Protein AF-A0A9E2PXK7-F1 (afdb_monomer_lite)

Radius of gyration: 13.99 Å; chains: 1; bounding box: 29×34×38 Å

Secondary structure (DSSP, 8-state):
----SGGG---TT-----HHHHH-TT--S-EEEETTEEEETTEEEEEEEPTTT--EEEEHHHHHHHHHHH---GGGGGS-GGG-

Sequence (84 aa):
KLVTTPFLEKSTACIGCGSCAFICPTNVIPYTEKDGVRTVWGRDFELQPCSKCGNYIGPKAQLEHWAKLTGDPVESFYTCRDCR

Foldseek 3Di:
DADAPVPLDDDPPDQLPCVCCVVDPVSRWDWDDDPQWIDTRNDIFGFQAAPPPRDTQGGLSVLVVVCVVVVHDSNVSSHHPVRD

pLDDT: mean 89.98, std 6.17, range [63.62, 95.06]

Structure (mmCIF, N/CA/C/O backbone):
data_AF-A0A9E2PXK7-F1
#
_entry.id   AF-A0A9E2PXK7-F1
#
loop_
_atom_site.group_PDB
_atom_site.id
_atom_site.type_symbol
_atom_site.label_atom_id
_atom_site.label_alt_id
_atom_site.label_comp_id
_atom_site.label_asym_id
_atom_site.label_entity_id
_atom_site.label_seq_id
_atom_site.pdbx_PDB_ins_code
_atom_site.Cartn_x
_atom_site.Cartn_y
_atom_site.Cartn_z
_atom_site.occupancy
_atom_site.B_iso_or_equiv
_atom_site.auth_seq_id
_atom_site.auth_comp_id
_atom_site.auth_asym_id
_atom_site.auth_atom_id
_atom_site.pdbx_PDB_model_num
ATOM 1 N N . LYS A 1 1 ? -8.102 6.731 22.845 1.00 63.62 1 LYS A N 1
ATOM 2 C CA . LYS A 1 1 ? -6.789 7.321 22.475 1.00 63.62 1 LYS A CA 1
ATOM 3 C C . LYS A 1 1 ? -6.718 7.351 20.955 1.00 63.62 1 LYS A C 1
ATOM 5 O O . LYS A 1 1 ? -7.085 6.347 20.364 1.00 63.62 1 LYS A O 1
ATOM 10 N N . LEU A 1 2 ? -6.329 8.472 20.349 1.00 68.12 2 LEU A N 1
ATOM 11 C CA . LEU A 1 2 ? -6.218 8.623 18.895 1.00 68.12 2 LEU A CA 1
ATOM 12 C C . LEU A 1 2 ? -4.752 8.435 18.492 1.00 68.12 2 LEU A C 1
ATOM 14 O O . LEU A 1 2 ? -3.886 9.097 19.059 1.00 68.12 2 LEU A O 1
ATOM 18 N N . VAL A 1 3 ? -4.482 7.537 17.547 1.00 75.12 3 VAL A N 1
ATOM 19 C CA . VAL A 1 3 ? -3.176 7.432 16.883 1.00 75.12 3 VAL A CA 1
ATOM 20 C C . VAL A 1 3 ? -3.370 7.981 15.480 1.00 75.12 3 VAL A C 1
ATOM 22 O O . VAL A 1 3 ? -4.292 7.570 14.783 1.00 75.12 3 VAL A O 1
ATOM 25 N N . THR A 1 4 ? -2.550 8.953 15.103 1.00 75.94 4 THR A N 1
ATOM 26 C CA . THR A 1 4 ? -2.629 9.677 13.832 1.00 75.94 4 THR A CA 1
ATOM 27 C C . THR A 1 4 ? -1.244 10.186 13.445 1.00 75.94 4 THR A C 1
ATOM 29 O O . THR A 1 4 ? -0.296 10.088 14.228 1.00 75.94 4 THR A O 1
ATOM 32 N N . THR A 1 5 ? -1.120 10.704 12.232 1.00 77.44 5 THR A N 1
ATOM 33 C CA . THR A 1 5 ? 0.071 11.407 11.764 1.00 77.44 5 THR A CA 1
ATOM 34 C C . THR A 1 5 ? 0.348 12.664 12.605 1.00 77.44 5 THR A C 1
ATOM 36 O O . THR A 1 5 ? -0.568 13.201 13.241 1.00 77.44 5 THR A O 1
ATOM 39 N N . PRO A 1 6 ? 1.602 13.161 12.631 1.00 77.94 6 PRO A N 1
ATOM 40 C CA . PRO A 1 6 ? 1.918 14.437 13.270 1.00 77.94 6 PRO A CA 1
ATOM 41 C C . PRO A 1 6 ? 0.952 15.536 12.811 1.00 77.94 6 PRO A C 1
ATOM 43 O O . PRO A 1 6 ? 0.622 15.615 11.630 1.00 77.94 6 PRO A O 1
ATOM 46 N N . PHE A 1 7 ? 0.459 16.334 13.761 1.00 81.31 7 PHE A N 1
ATOM 47 C CA . PHE A 1 7 ? -0.474 17.445 13.519 1.00 81.31 7 PHE A CA 1
ATOM 48 C C . PHE A 1 7 ? -1.782 17.085 12.781 1.00 81.31 7 PHE A C 1
ATOM 50 O O . PHE A 1 7 ? -2.456 17.982 12.290 1.00 81.31 7 PHE A O 1
ATOM 57 N N . LEU A 1 8 ? -2.178 15.801 12.735 1.00 75.75 8 LEU A N 1
ATOM 58 C CA . LEU A 1 8 ? -3.333 15.306 11.960 1.00 75.75 8 LEU A CA 1
ATOM 59 C C . LEU A 1 8 ? -3.189 15.509 10.437 1.00 75.75 8 LEU A C 1
ATOM 61 O O . LEU A 1 8 ? -4.176 15.438 9.703 1.00 75.75 8 LEU A O 1
ATOM 65 N N . GLU A 1 9 ? -1.972 15.733 9.942 1.00 79.50 9 GLU A N 1
ATOM 66 C CA . GLU A 1 9 ? -1.725 16.029 8.532 1.00 79.50 9 GLU A CA 1
ATOM 67 C C . GLU A 1 9 ? -1.466 14.768 7.711 1.00 79.50 9 GLU A C 1
ATOM 69 O O . GLU A 1 9 ? -0.789 13.833 8.140 1.00 79.50 9 GLU A O 1
ATOM 74 N N . LYS A 1 10 ? -1.963 14.735 6.475 1.00 81.06 10 LYS A N 1
ATOM 75 C CA . LYS A 1 10 ? -1.742 13.607 5.565 1.00 81.06 10 LYS A CA 1
ATOM 76 C C . LYS A 1 10 ? -0.246 13.479 5.248 1.00 81.06 10 LYS A C 1
ATOM 78 O O . LYS A 1 10 ? 0.302 14.273 4.492 1.00 81.06 10 LYS A O 1
ATOM 83 N N . SER A 1 11 ? 0.412 12.448 5.783 1.00 82.25 11 SER A N 1
ATOM 84 C CA . SER A 1 11 ? 1.834 12.203 5.509 1.00 82.25 11 SER A CA 1
ATOM 85 C C . SER A 1 11 ? 2.042 11.862 4.038 1.00 82.25 11 SER A C 1
ATOM 87 O O . SER A 1 11 ? 1.505 10.859 3.565 1.00 82.25 11 SER A O 1
ATOM 89 N N . THR A 1 12 ? 2.857 12.647 3.331 1.00 82.31 12 THR A N 1
ATOM 90 C CA . THR A 1 12 ? 3.223 12.421 1.920 1.00 82.31 12 THR A CA 1
ATOM 91 C C . THR A 1 12 ? 4.024 11.135 1.717 1.00 82.31 12 THR A C 1
ATOM 93 O O . THR A 1 12 ? 3.916 10.512 0.663 1.00 82.31 12 THR A O 1
ATOM 96 N N . ALA A 1 13 ? 4.742 10.682 2.749 1.00 87.00 13 ALA A N 1
ATOM 97 C CA . ALA A 1 13 ? 5.535 9.455 2.732 1.00 87.00 13 ALA A CA 1
ATOM 98 C C . ALA A 1 13 ? 4.691 8.169 2.797 1.00 87.00 13 ALA A C 1
ATOM 100 O O . ALA A 1 13 ? 5.182 7.091 2.472 1.00 87.00 13 ALA A O 1
ATOM 101 N N . CYS A 1 14 ? 3.425 8.246 3.223 1.00 91.06 14 CYS A N 1
ATOM 102 C CA . CYS A 1 14 ? 2.558 7.072 3.247 1.00 91.06 14 CYS A CA 1
ATOM 103 C C . CYS A 1 14 ? 2.279 6.576 1.816 1.00 91.06 14 CYS A C 1
ATOM 105 O O . CYS A 1 14 ? 1.745 7.316 0.994 1.00 91.06 14 CYS A O 1
ATOM 107 N N . ILE A 1 15 ? 2.598 5.310 1.542 1.00 93.38 15 ILE A N 1
ATOM 108 C CA . ILE A 1 15 ? 2.352 4.646 0.246 1.00 93.38 15 ILE A CA 1
ATOM 109 C C . ILE A 1 15 ? 1.115 3.732 0.262 1.00 93.38 15 ILE A C 1
ATOM 111 O O . ILE A 1 15 ? 0.881 2.986 -0.680 1.00 93.38 15 ILE A O 1
ATOM 115 N N . GLY A 1 16 ? 0.346 3.742 1.355 1.00 92.31 16 GLY A N 1
ATOM 116 C CA . GLY A 1 16 ? -0.868 2.934 1.486 1.00 92.31 16 GLY A CA 1
ATOM 117 C C . GLY A 1 16 ? -0.640 1.451 1.808 1.00 92.31 16 GLY A C 1
ATOM 118 O O . GLY A 1 16 ? -1.589 0.672 1.756 1.00 92.31 16 GLY A O 1
ATOM 119 N N . CYS A 1 17 ? 0.575 1.027 2.183 1.00 93.12 17 CYS A N 1
ATOM 120 C CA . CYS A 1 17 ? 0.895 -0.399 2.363 1.00 93.12 17 CYS A CA 1
ATOM 121 C C . CYS A 1 17 ? 0.069 -1.138 3.424 1.00 93.12 17 CYS A C 1
ATOM 123 O O . CYS A 1 17 ? -0.027 -2.361 3.381 1.00 93.12 17 CYS A O 1
ATOM 125 N N . GLY A 1 18 ? -0.531 -0.418 4.373 1.00 92.06 18 GLY A N 1
ATOM 126 C CA . GLY A 1 18 ? -1.399 -1.002 5.396 1.00 92.06 18 GLY A CA 1
ATOM 127 C C . GLY A 1 18 ? -0.667 -1.732 6.524 1.00 92.06 18 GLY A C 1
ATOM 128 O O . GLY A 1 18 ? -1.308 -2.102 7.501 1.00 92.06 18 GLY A O 1
ATOM 129 N N . SER A 1 19 ? 0.664 -1.880 6.469 1.00 92.94 19 SER A N 1
ATOM 130 C CA . SER A 1 19 ? 1.437 -2.619 7.484 1.00 92.94 19 SER A CA 1
ATOM 131 C C . SER A 1 19 ? 1.241 -2.076 8.900 1.00 92.94 19 SER A C 1
ATOM 133 O O . SER A 1 19 ? 1.168 -2.847 9.848 1.00 92.94 19 SER A O 1
ATOM 135 N N . CYS A 1 20 ? 1.113 -0.753 9.039 1.00 92.06 20 CYS A N 1
ATOM 136 C CA . CYS A 1 20 ? 0.836 -0.101 10.318 1.00 92.06 20 CYS A CA 1
ATOM 137 C C . CYS A 1 20 ? -0.528 -0.497 10.899 1.00 92.06 20 CYS A C 1
ATOM 139 O O . CYS A 1 20 ? -0.602 -0.798 12.085 1.00 92.06 20 CYS A O 1
ATOM 141 N N . ALA A 1 21 ? -1.582 -0.534 10.078 1.00 92.94 21 ALA A N 1
ATOM 142 C CA . ALA A 1 21 ? -2.905 -0.973 10.507 1.00 92.94 21 ALA A CA 1
ATOM 143 C C . ALA A 1 21 ? -2.906 -2.472 10.838 1.00 92.94 21 ALA A C 1
ATOM 145 O O . ALA A 1 21 ? -3.424 -2.863 11.876 1.00 92.94 21 ALA A O 1
ATOM 146 N N . PHE A 1 22 ? -2.244 -3.289 10.012 1.00 93.62 22 PHE A N 1
ATOM 147 C CA . PHE A 1 22 ? -2.160 -4.738 10.196 1.00 93.62 22 PHE A CA 1
ATOM 148 C C . PHE A 1 22 ? -1.436 -5.153 11.484 1.00 93.62 22 PHE A C 1
ATOM 150 O O . PHE A 1 22 ? -1.904 -6.034 12.197 1.00 93.62 22 PHE A O 1
ATOM 157 N N . ILE A 1 23 ? -0.301 -4.522 11.804 1.00 94.62 23 ILE A N 1
ATOM 158 C CA . ILE A 1 23 ? 0.484 -4.875 12.998 1.00 94.62 23 ILE A CA 1
ATOM 159 C C . ILE A 1 23 ? -0.104 -4.297 14.290 1.00 94.62 23 ILE A C 1
ATOM 161 O O . ILE A 1 23 ? 0.356 -4.631 15.378 1.00 94.62 23 ILE A O 1
ATOM 165 N N . CYS A 1 24 ? -1.081 -3.392 14.195 1.00 91.25 24 CYS A N 1
ATOM 166 C CA . CYS A 1 24 ? -1.609 -2.680 15.347 1.00 91.25 24 CYS A CA 1
ATOM 167 C C . CYS A 1 24 ? -2.469 -3.611 16.221 1.00 91.25 24 CYS A C 1
ATOM 169 O O . CYS A 1 24 ? -3.601 -3.917 15.845 1.00 91.25 24 CYS A O 1
ATOM 171 N N . PRO A 1 25 ? -2.019 -3.999 17.431 1.00 92.69 25 PRO A N 1
ATOM 172 C CA . PRO A 1 25 ? -2.763 -4.947 18.264 1.00 92.69 25 PRO A CA 1
ATOM 173 C C . PRO A 1 25 ? -4.064 -4.351 18.819 1.00 92.69 25 PRO A C 1
ATOM 175 O O . PRO A 1 25 ? -4.957 -5.080 19.235 1.00 92.69 25 PRO A O 1
ATOM 178 N N . THR A 1 26 ? -4.173 -3.020 18.850 1.00 92.06 26 THR A N 1
ATOM 179 C CA . THR A 1 26 ? -5.358 -2.301 19.335 1.00 92.06 26 THR A CA 1
ATOM 180 C C . THR A 1 26 ? -6.337 -1.939 18.226 1.00 92.06 26 THR A C 1
ATOM 182 O O . THR A 1 26 ? -7.399 -1.400 18.528 1.00 92.06 26 THR A O 1
ATOM 185 N N . ASN A 1 27 ? -5.980 -2.193 16.962 1.00 87.56 27 ASN A N 1
ATOM 186 C CA . ASN A 1 27 ? -6.788 -1.864 15.790 1.00 87.56 27 ASN A CA 1
ATOM 187 C C . ASN A 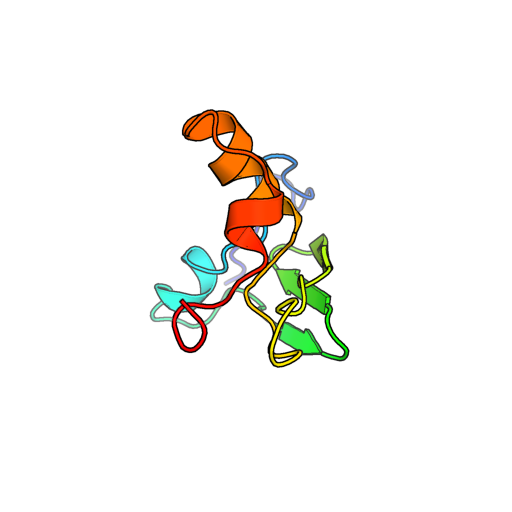1 27 ? -7.270 -0.395 15.755 1.00 87.56 27 ASN A C 1
ATOM 189 O O . ASN A 1 27 ? -8.385 -0.088 15.340 1.00 87.56 27 ASN A O 1
ATOM 193 N N . VAL A 1 28 ? -6.442 0.531 16.253 1.00 90.12 28 VAL A N 1
ATOM 194 C CA . VAL A 1 28 ? -6.809 1.954 16.403 1.00 90.12 28 VAL A CA 1
ATOM 195 C C . VAL A 1 28 ? -6.614 2.769 15.119 1.00 90.12 28 VAL A C 1
ATOM 197 O O . VAL A 1 28 ? -7.008 3.930 15.058 1.00 90.12 28 VAL A O 1
ATOM 200 N N . ILE A 1 29 ? -5.984 2.184 14.100 1.00 90.38 29 ILE A N 1
ATOM 201 C CA . ILE A 1 29 ? -5.686 2.847 12.829 1.00 90.38 29 ILE A CA 1
ATOM 202 C C . ILE A 1 29 ? -6.815 2.518 11.847 1.00 90.38 29 ILE A C 1
ATOM 204 O O . ILE A 1 29 ? -6.951 1.352 11.476 1.00 90.38 29 ILE A O 1
ATOM 208 N N . PRO A 1 30 ? -7.607 3.507 11.392 1.00 89.38 30 PRO A N 1
ATOM 209 C CA . PRO A 1 30 ? -8.643 3.266 10.399 1.00 89.38 30 PRO A CA 1
ATOM 210 C C . PRO A 1 30 ? -8.030 2.765 9.091 1.00 89.38 30 PRO A C 1
ATOM 212 O O . PRO A 1 30 ? -7.130 3.399 8.533 1.00 89.38 30 PRO A O 1
ATOM 215 N N . TYR A 1 31 ? -8.541 1.636 8.613 1.00 92.88 31 TYR A N 1
ATOM 216 C CA . TYR A 1 31 ? -8.143 1.007 7.364 1.00 92.88 31 TYR A CA 1
ATOM 217 C C . TYR A 1 31 ? -9.392 0.467 6.674 1.00 92.88 31 TYR A C 1
ATOM 219 O O . TYR A 1 31 ? -10.118 -0.346 7.247 1.00 92.88 31 TYR A O 1
ATOM 227 N N . THR A 1 32 ? -9.655 0.925 5.454 1.00 94.25 32 THR A N 1
ATOM 228 C CA . THR A 1 32 ? -10.792 0.451 4.657 1.00 94.25 32 THR A CA 1
ATOM 229 C C . THR A 1 32 ? -10.380 0.224 3.219 1.00 94.25 32 THR A C 1
ATOM 231 O O . THR A 1 32 ? -9.631 1.020 2.661 1.00 94.25 32 THR A O 1
ATOM 234 N N . GLU A 1 33 ? -10.928 -0.822 2.609 1.00 94.31 33 GLU A N 1
ATOM 235 C CA . GLU A 1 33 ? -10.826 -1.078 1.175 1.00 94.31 33 GLU A CA 1
ATOM 236 C C . GLU A 1 33 ? -12.230 -1.223 0.601 1.00 94.31 33 GLU A C 1
ATOM 238 O O . GLU A 1 33 ? -12.979 -2.111 1.009 1.00 94.31 33 GLU A O 1
ATOM 243 N N . LYS A 1 34 ? -12.608 -0.314 -0.297 1.00 92.38 34 LYS A N 1
ATOM 244 C CA . LYS A 1 34 ? -13.912 -0.304 -0.968 1.00 92.38 34 LYS A CA 1
ATOM 245 C C . LYS A 1 34 ? -13.738 0.180 -2.397 1.00 92.38 34 LYS A C 1
ATOM 247 O O . LYS A 1 34 ? -12.986 1.120 -2.625 1.00 92.38 34 LYS A O 1
ATOM 252 N N . ASP A 1 35 ? -14.409 -0.480 -3.337 1.00 90.75 35 ASP A N 1
ATOM 253 C CA . ASP A 1 35 ? -14.482 -0.057 -4.743 1.00 90.75 35 ASP A CA 1
ATOM 254 C C . ASP A 1 35 ? -13.110 0.197 -5.401 1.00 90.75 35 ASP A C 1
ATOM 256 O O . ASP A 1 35 ? -12.935 1.125 -6.183 1.00 90.75 35 ASP A O 1
ATOM 260 N N . GLY A 1 36 ? -12.102 -0.614 -5.057 1.00 92.12 36 GLY A N 1
ATOM 261 C CA . GLY A 1 36 ? -10.744 -0.451 -5.588 1.00 92.12 36 GLY A CA 1
ATOM 262 C C . GLY A 1 36 ? -9.955 0.703 -4.967 1.00 92.12 36 GLY A C 1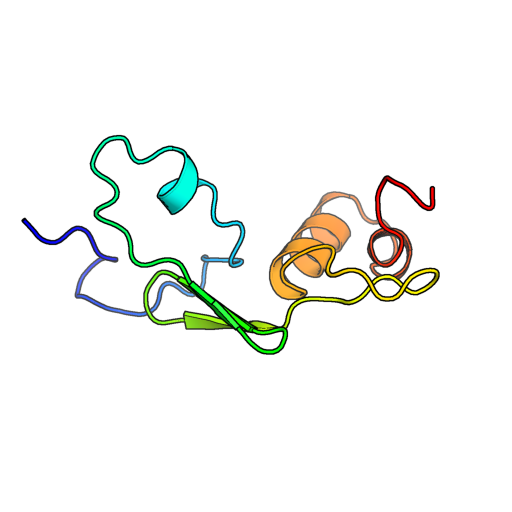
ATOM 263 O O . GLY A 1 36 ? -8.896 1.057 -5.473 1.00 92.12 36 GLY A O 1
ATOM 264 N N . VAL A 1 37 ? -10.429 1.281 -3.865 1.00 95.06 37 VAL A N 1
ATOM 265 C CA . VAL A 1 37 ? -9.742 2.343 -3.130 1.00 95.06 37 VAL A CA 1
ATOM 266 C C . VAL A 1 37 ? -9.440 1.876 -1.716 1.00 95.06 37 VAL A C 1
ATOM 268 O O . VAL A 1 37 ? -10.305 1.365 -1.004 1.00 95.06 37 VAL A O 1
ATOM 271 N N . ARG A 1 38 ? -8.193 2.082 -1.296 1.00 94.75 38 ARG A N 1
ATOM 272 C CA . ARG A 1 38 ? -7.740 1.883 0.077 1.00 94.75 38 ARG A CA 1
ATOM 273 C C . ARG A 1 38 ? -7.595 3.225 0.777 1.00 94.75 38 ARG A C 1
ATOM 275 O O . ARG A 1 38 ? -6.824 4.067 0.325 1.00 94.75 38 ARG A O 1
ATOM 282 N N . THR A 1 39 ? -8.241 3.379 1.925 1.00 93.62 39 THR A N 1
ATOM 283 C CA . THR A 1 39 ? -8.116 4.569 2.774 1.00 93.62 39 THR A CA 1
ATOM 284 C C . THR A 1 39 ? -7.366 4.226 4.053 1.00 93.62 39 THR A C 1
ATOM 286 O O . THR A 1 39 ? -7.763 3.329 4.798 1.00 93.62 39 THR A O 1
ATOM 289 N N . VAL A 1 40 ? -6.275 4.945 4.322 1.00 93.00 40 VAL A N 1
ATOM 290 C CA . VAL A 1 40 ? -5.481 4.822 5.555 1.00 93.00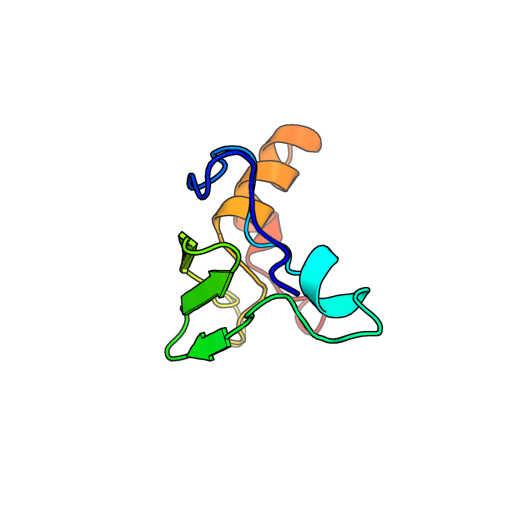 40 VAL A CA 1
ATOM 291 C C . VAL A 1 40 ? -4.809 6.159 5.869 1.00 93.00 40 VAL A C 1
ATOM 293 O O . VAL A 1 40 ? -4.405 6.885 4.962 1.00 93.00 40 VAL A O 1
ATOM 296 N N . TRP A 1 41 ? -4.713 6.524 7.151 1.00 88.69 41 TRP A N 1
ATOM 297 C CA . TRP A 1 41 ? -4.181 7.830 7.590 1.00 88.69 41 TRP A CA 1
ATOM 298 C C . TRP A 1 41 ? -4.843 9.046 6.909 1.00 88.69 41 TRP A C 1
ATOM 300 O O . TRP A 1 41 ? -4.188 10.046 6.618 1.00 88.69 41 TRP A O 1
ATOM 310 N N . GLY A 1 42 ? -6.142 8.950 6.602 1.00 86.19 42 GLY A N 1
ATOM 311 C CA . GLY A 1 42 ? -6.896 10.012 5.923 1.00 86.19 42 GLY A CA 1
ATOM 312 C C . GLY A 1 42 ? -6.498 10.244 4.459 1.00 86.19 42 GLY A C 1
ATOM 313 O O . GLY A 1 42 ? -6.857 11.274 3.883 1.00 86.19 42 GLY A O 1
ATOM 314 N N . ARG A 1 43 ? -5.737 9.328 3.854 1.00 89.94 43 ARG A N 1
ATOM 315 C CA . ARG A 1 43 ? -5.367 9.340 2.436 1.00 89.94 43 ARG A CA 1
ATOM 316 C C . ARG A 1 43 ? -6.034 8.183 1.712 1.00 89.94 43 ARG A C 1
ATOM 318 O O . ARG A 1 43 ? -6.107 7.090 2.267 1.00 89.94 43 ARG A O 1
ATOM 325 N N . ASP A 1 44 ? -6.411 8.439 0.469 1.00 93.81 44 ASP A N 1
ATOM 326 C CA . ASP A 1 44 ? -6.999 7.456 -0.430 1.00 93.81 44 ASP A CA 1
ATOM 327 C C . ASP A 1 44 ? -5.959 7.022 -1.460 1.00 93.81 44 ASP A C 1
ATOM 329 O O . ASP A 1 44 ? -5.202 7.844 -1.989 1.00 93.81 44 ASP A O 1
ATOM 333 N N . PHE A 1 45 ? -5.907 5.722 -1.717 1.00 94.69 45 PHE A N 1
ATOM 334 C CA . PHE A 1 45 ? -4.977 5.097 -2.639 1.00 94.69 45 PHE A CA 1
ATOM 335 C C . PHE A 1 45 ? -5.733 4.182 -3.593 1.00 94.69 45 PHE A C 1
ATOM 337 O O . PHE A 1 45 ? -6.436 3.272 -3.157 1.00 94.69 45 PHE A O 1
ATOM 344 N N . GLU A 1 46 ? -5.546 4.393 -4.892 1.00 94.81 46 GLU A N 1
ATOM 345 C CA . GLU A 1 46 ? -6.083 3.508 -5.924 1.00 94.81 46 GLU A CA 1
ATOM 346 C C . GLU A 1 46 ? -5.368 2.154 -5.878 1.00 94.81 46 GLU A C 1
ATOM 348 O O . GLU A 1 46 ? -4.133 2.085 -5.852 1.00 94.81 46 GLU A O 1
ATOM 353 N N . LEU A 1 47 ? -6.145 1.076 -5.838 1.00 95.00 47 LEU A N 1
ATOM 354 C CA . LEU A 1 47 ? -5.657 -0.289 -5.906 1.00 95.00 47 LEU A CA 1
ATOM 355 C C . LEU A 1 47 ? -5.450 -0.682 -7.363 1.00 95.00 47 LEU A C 1
ATOM 357 O O . LEU A 1 47 ? -6.350 -0.581 -8.191 1.00 95.00 47 LEU A O 1
ATOM 361 N N . GLN A 1 48 ? -4.265 -1.198 -7.659 1.00 94.75 48 GLN A N 1
ATOM 362 C CA . GLN A 1 48 ? -3.931 -1.700 -8.977 1.00 94.75 48 GLN A CA 1
ATOM 363 C C . GLN A 1 48 ? -4.549 -3.096 -9.178 1.00 94.75 48 GLN A C 1
ATOM 365 O O . GLN A 1 48 ? -4.200 -4.024 -8.431 1.00 94.75 48 GLN A O 1
ATOM 370 N N . PRO A 1 49 ? -5.435 -3.283 -10.174 1.00 94.62 49 PRO A N 1
ATOM 371 C CA . PRO A 1 49 ? -5.900 -4.606 -10.562 1.00 94.62 49 PRO A CA 1
ATOM 372 C C . PRO A 1 49 ? -4.796 -5.372 -11.299 1.00 94.62 49 PRO A C 1
ATOM 374 O O . PRO A 1 49 ? -3.958 -4.796 -11.999 1.00 94.62 49 PRO A O 1
ATOM 377 N N . CYS A 1 50 ? -4.812 -6.693 -11.152 1.00 94.12 50 CYS A N 1
ATOM 378 C CA . CYS A 1 50 ? -3.922 -7.596 -11.862 1.00 94.12 50 CYS A CA 1
ATOM 379 C C . CYS A 1 50 ? -4.262 -7.637 -13.353 1.00 94.12 50 CYS A C 1
ATOM 381 O O . CYS A 1 50 ? -5.408 -7.901 -13.715 1.00 94.12 50 CYS A O 1
ATOM 383 N N . SER A 1 51 ? -3.255 -7.497 -14.216 1.00 92.69 51 SER A N 1
ATOM 384 C CA . SER A 1 51 ? -3.424 -7.531 -15.675 1.00 92.69 51 SER A CA 1
ATOM 385 C C . SER A 1 51 ? -3.946 -8.868 -16.218 1.00 92.69 51 SER A C 1
ATOM 387 O O . SER A 1 51 ? -4.414 -8.915 -17.350 1.00 92.69 51 SER A O 1
ATOM 389 N N . LYS A 1 52 ? -3.854 -9.963 -15.445 1.00 93.38 52 LYS A N 1
ATOM 390 C CA . LYS A 1 52 ? -4.312 -11.303 -15.859 1.00 93.38 52 LYS A CA 1
ATOM 391 C C . LYS A 1 52 ? -5.685 -11.680 -15.298 1.00 93.38 52 LYS A C 1
ATOM 393 O O . LYS A 1 52 ? -6.525 -12.166 -16.044 1.00 93.38 52 LYS A O 1
ATOM 398 N N . CYS A 1 53 ? -5.907 -11.496 -13.995 1.00 93.56 53 CYS A N 1
ATOM 399 C CA . CYS A 1 53 ? -7.117 -11.980 -13.316 1.00 93.56 53 CYS A CA 1
ATOM 400 C C . CYS A 1 53 ? -8.034 -10.875 -12.777 1.00 93.56 53 CYS A C 1
ATOM 402 O O . CYS A 1 53 ? -9.121 -11.181 -12.303 1.00 93.56 53 CYS A O 1
ATOM 404 N N . GLY A 1 54 ? -7.611 -9.608 -12.801 1.00 91.00 54 GLY A N 1
ATOM 405 C CA . GLY A 1 54 ? -8.392 -8.488 -12.267 1.00 91.00 54 GLY A CA 1
ATOM 406 C C . GLY A 1 54 ? -8.384 -8.345 -10.740 1.00 91.00 54 GLY A C 1
ATOM 407 O O . GLY A 1 54 ? -8.855 -7.328 -10.241 1.00 91.00 54 GLY A O 1
ATOM 408 N N . ASN A 1 55 ? -7.808 -9.293 -9.987 1.00 92.25 55 ASN A N 1
ATOM 409 C CA . ASN A 1 55 ? -7.679 -9.171 -8.529 1.00 92.25 55 ASN A CA 1
ATOM 410 C C . ASN A 1 55 ? -6.826 -7.959 -8.139 1.00 92.25 55 ASN A C 1
ATOM 412 O O . ASN A 1 55 ? -5.796 -7.696 -8.763 1.00 92.25 55 ASN A O 1
ATOM 416 N N . TYR A 1 56 ? -7.203 -7.265 -7.067 1.00 93.12 56 TYR A N 1
ATOM 417 C CA . TYR A 1 56 ? -6.414 -6.154 -6.542 1.00 93.12 56 TYR A CA 1
ATOM 418 C C . TYR A 1 56 ? -5.115 -6.649 -5.902 1.00 93.12 56 TYR A C 1
ATOM 420 O O . TYR A 1 56 ? -5.126 -7.475 -4.992 1.00 93.12 56 TYR A O 1
ATOM 428 N N . ILE A 1 57 ? -3.989 -6.120 -6.380 1.00 92.56 57 ILE A N 1
ATOM 429 C CA . ILE A 1 57 ? -2.646 -6.459 -5.888 1.00 92.56 57 ILE A CA 1
ATOM 430 C C . ILE A 1 57 ? -2.310 -5.620 -4.654 1.00 92.56 57 ILE A C 1
ATOM 432 O O . ILE A 1 57 ? -1.730 -6.108 -3.686 1.00 92.56 57 ILE A O 1
ATOM 436 N N . GLY A 1 58 ? -2.663 -4.338 -4.708 1.00 92.06 58 GLY A N 1
ATOM 437 C CA . GLY A 1 58 ? -2.351 -3.354 -3.686 1.00 92.06 58 GLY A CA 1
ATOM 438 C C . GLY A 1 58 ? -2.341 -1.934 -4.256 1.00 92.06 58 GLY A C 1
ATOM 439 O O . GLY A 1 58 ? -2.611 -1.744 -5.442 1.00 92.06 58 GLY A O 1
ATOM 440 N N . PRO A 1 59 ? -2.030 -0.928 -3.428 1.00 94.81 59 PRO A N 1
ATOM 441 C CA . PRO A 1 59 ? -1.956 0.469 -3.837 1.00 94.81 59 PRO A CA 1
ATOM 442 C C . PRO A 1 59 ? -0.976 0.697 -4.984 1.00 94.81 59 PRO A C 1
ATOM 444 O O . PRO A 1 59 ? 0.192 0.318 -4.891 1.00 94.81 59 PRO A O 1
ATOM 447 N N . LYS A 1 60 ? -1.397 1.422 -6.018 1.00 93.69 60 LYS A N 1
ATOM 448 C CA . LYS A 1 60 ? -0.525 1.816 -7.130 1.00 93.69 60 LYS A CA 1
ATOM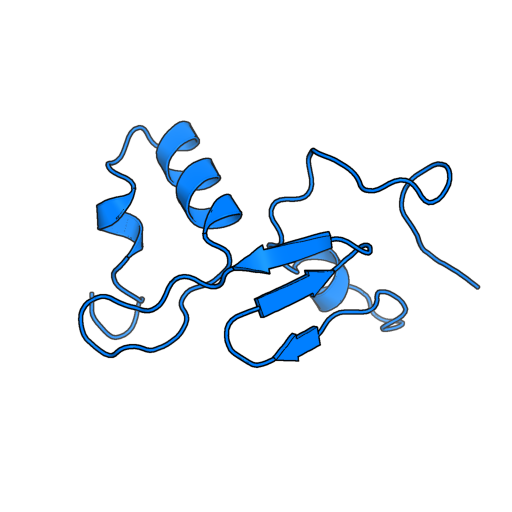 449 C C . LYS A 1 60 ? 0.715 2.578 -6.649 1.00 93.69 60 LYS A C 1
ATOM 451 O O . LYS A 1 60 ? 1.826 2.273 -7.072 1.00 93.69 60 LYS A O 1
ATOM 456 N N . ALA A 1 61 ? 0.545 3.466 -5.665 1.00 93.12 61 ALA A N 1
ATOM 457 C CA . ALA A 1 61 ? 1.643 4.203 -5.033 1.00 93.12 61 ALA A CA 1
ATOM 458 C C . ALA A 1 61 ? 2.704 3.286 -4.393 1.00 93.12 61 ALA A C 1
ATOM 460 O O . ALA A 1 61 ? 3.890 3.609 -4.401 1.00 93.12 61 ALA A O 1
ATOM 461 N N . GLN A 1 62 ? 2.296 2.135 -3.849 1.00 94.25 62 GLN A N 1
ATOM 462 C CA . GLN A 1 62 ? 3.216 1.147 -3.289 1.00 94.25 62 GLN A CA 1
ATOM 463 C C . GLN A 1 62 ? 4.003 0.430 -4.392 1.00 94.25 62 GLN A C 1
ATOM 465 O O . GLN A 1 62 ? 5.212 0.254 -4.251 1.00 94.25 62 GLN A O 1
ATOM 470 N N . LEU A 1 63 ? 3.345 0.056 -5.493 1.00 93.31 63 LEU A N 1
ATOM 471 C CA . LEU A 1 63 ? 3.996 -0.612 -6.626 1.00 93.31 63 LEU A CA 1
ATOM 472 C C . LEU A 1 63 ? 4.991 0.320 -7.328 1.00 93.31 63 LEU A C 1
ATOM 474 O O . LEU A 1 63 ? 6.119 -0.077 -7.599 1.00 93.31 63 LEU A O 1
ATOM 478 N N . GLU A 1 64 ? 4.618 1.583 -7.545 1.00 93.00 64 GLU A N 1
ATOM 479 C CA . GLU A 1 64 ? 5.512 2.610 -8.096 1.00 93.00 64 GLU A CA 1
ATOM 480 C C . GLU A 1 64 ? 6.716 2.877 -7.185 1.00 93.00 64 GLU A C 1
ATOM 482 O O . GLU A 1 64 ? 7.832 3.086 -7.664 1.00 93.00 64 GLU A O 1
ATOM 487 N N . HIS A 1 65 ? 6.514 2.864 -5.864 1.00 93.44 65 HIS A N 1
ATOM 488 C CA . HIS A 1 65 ? 7.605 3.005 -4.906 1.00 93.44 65 HIS A CA 1
ATOM 489 C C . HIS A 1 65 ? 8.587 1.827 -4.992 1.00 93.44 65 HIS A C 1
ATOM 491 O O . HIS A 1 65 ? 9.797 2.041 -5.011 1.00 93.44 65 HIS A O 1
ATOM 497 N N . TRP A 1 66 ? 8.089 0.594 -5.103 1.00 93.06 66 TRP A N 1
ATOM 498 C CA . TRP A 1 66 ? 8.935 -0.588 -5.285 1.00 93.06 66 TRP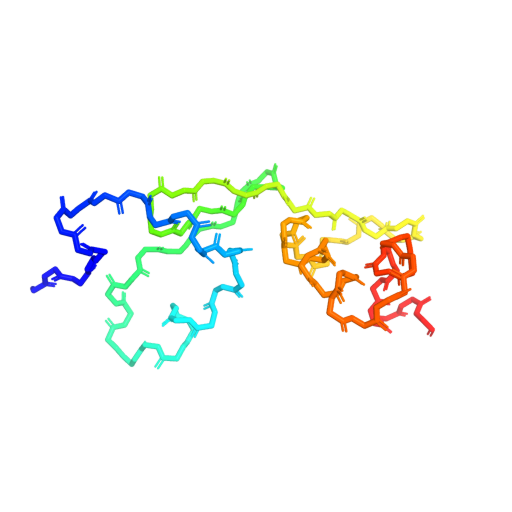 A CA 1
ATOM 499 C C . TRP A 1 66 ? 9.659 -0.613 -6.628 1.00 93.06 66 TRP A C 1
ATOM 501 O O . TRP A 1 66 ? 10.847 -0.928 -6.649 1.00 93.06 66 TRP A O 1
ATOM 511 N N . ALA A 1 67 ? 8.999 -0.219 -7.717 1.00 93.88 67 ALA A N 1
ATOM 512 C CA . ALA A 1 67 ? 9.626 -0.076 -9.030 1.00 93.88 67 ALA A CA 1
ATOM 513 C C . ALA A 1 67 ? 10.812 0.901 -8.981 1.00 93.88 67 ALA A C 1
ATOM 515 O O . ALA A 1 67 ? 11.905 0.591 -9.444 1.00 93.88 67 ALA A O 1
ATOM 516 N N . LYS A 1 68 ? 10.650 2.046 -8.302 1.00 93.25 68 LYS A N 1
ATOM 517 C CA . LYS A 1 68 ? 11.746 3.009 -8.091 1.00 93.25 68 LYS A CA 1
ATOM 518 C C . LYS A 1 68 ? 12.904 2.443 -7.265 1.00 93.25 68 LYS A C 1
ATOM 520 O O . LYS A 1 68 ? 14.048 2.786 -7.538 1.00 93.25 68 LYS A O 1
ATOM 525 N N . LEU A 1 69 ? 12.621 1.621 -6.252 1.00 92.69 69 LEU A N 1
ATOM 526 C CA . LEU A 1 69 ? 13.652 1.024 -5.392 1.00 92.69 69 LEU A CA 1
ATOM 527 C C . LEU A 1 69 ? 14.431 -0.099 -6.083 1.00 92.69 69 LEU A C 1
ATOM 529 O O . LEU A 1 69 ? 15.626 -0.245 -5.852 1.00 92.69 69 LEU A O 1
ATOM 533 N N . THR A 1 70 ? 13.745 -0.906 -6.887 1.00 93.12 70 THR A N 1
ATOM 534 C CA . THR A 1 70 ? 14.318 -2.075 -7.573 1.00 93.12 70 THR A CA 1
ATOM 535 C C . THR A 1 70 ? 14.954 -1.716 -8.913 1.00 93.12 70 THR A C 1
ATOM 537 O O . THR A 1 70 ? 15.872 -2.401 -9.351 1.00 93.12 70 THR A O 1
ATOM 540 N N . GLY A 1 71 ? 14.503 -0.628 -9.545 1.00 92.06 71 GLY A N 1
ATOM 541 C CA . GLY A 1 71 ? 14.866 -0.276 -10.917 1.00 92.06 71 GLY A CA 1
ATOM 542 C C . GLY A 1 71 ? 14.080 -1.062 -11.972 1.00 92.06 71 GLY A C 1
ATOM 543 O O . GLY A 1 71 ? 14.341 -0.898 -13.162 1.00 92.06 71 GLY A O 1
ATOM 544 N N . ASP A 1 72 ? 13.120 -1.889 -11.552 1.00 92.25 72 ASP A N 1
ATOM 545 C CA . ASP A 1 72 ? 12.285 -2.680 -12.449 1.00 92.25 72 ASP A CA 1
ATOM 546 C C . ASP A 1 72 ? 11.138 -1.841 -13.046 1.00 92.25 72 ASP A C 1
ATOM 548 O O . ASP A 1 72 ? 10.633 -0.915 -12.398 1.00 92.25 72 ASP A O 1
ATOM 552 N N . PRO A 1 73 ? 10.653 -2.179 -14.256 1.00 92.44 73 PRO A N 1
ATOM 553 C CA . PRO A 1 73 ? 9.450 -1.573 -14.820 1.00 92.44 73 PRO A CA 1
ATOM 554 C C . PRO A 1 73 ? 8.244 -1.778 -13.899 1.00 92.44 73 PRO A C 1
ATOM 556 O O . PRO A 1 73 ? 8.025 -2.881 -13.387 1.00 92.44 73 PRO A O 1
ATOM 559 N N . VAL A 1 74 ? 7.423 -0.742 -13.709 1.00 91.06 74 VAL A N 1
ATOM 560 C CA . VAL A 1 74 ? 6.258 -0.802 -12.808 1.00 91.06 74 VAL A CA 1
ATOM 561 C C . VAL A 1 74 ? 5.242 -1.862 -13.251 1.00 91.06 74 VAL A C 1
ATOM 563 O O . VAL A 1 74 ? 4.594 -2.500 -12.424 1.00 91.06 74 VAL A O 1
ATOM 566 N N . GLU A 1 75 ? 5.174 -2.128 -14.552 1.00 90.50 75 GLU A N 1
ATOM 567 C CA . GLU A 1 75 ? 4.305 -3.116 -15.182 1.00 90.50 75 GLU A CA 1
ATOM 568 C C . GLU A 1 75 ? 4.614 -4.544 -14.709 1.00 90.50 75 GLU A C 1
ATOM 570 O O . GLU A 1 75 ? 3.716 -5.387 -14.645 1.00 90.50 75 GLU A O 1
ATOM 575 N N . SER A 1 76 ? 5.858 -4.818 -14.293 1.00 90.00 76 SER A N 1
ATOM 576 C CA . SER A 1 76 ? 6.240 -6.109 -13.698 1.00 90.00 76 SER A CA 1
ATOM 577 C C . SER A 1 76 ? 5.511 -6.380 -12.369 1.00 90.00 76 SER A C 1
ATOM 579 O O . SER A 1 76 ? 5.265 -7.530 -11.983 1.00 90.00 76 SER A O 1
ATOM 581 N N . PHE A 1 77 ? 5.079 -5.318 -11.685 1.00 90.88 77 PHE A N 1
ATOM 582 C CA . PHE A 1 77 ? 4.312 -5.382 -10.446 1.00 90.88 77 PHE A CA 1
ATOM 583 C C . PHE A 1 77 ? 2.794 -5.448 -10.679 1.00 90.88 77 PHE A C 1
ATOM 585 O O . PHE A 1 77 ? 2.052 -5.619 -9.715 1.00 90.88 77 PHE A O 1
ATOM 592 N N . TYR A 1 78 ? 2.315 -5.386 -11.930 1.00 92.88 78 TYR A N 1
ATOM 593 C CA . TYR A 1 78 ? 0.883 -5.487 -12.269 1.00 92.88 78 TYR A CA 1
ATOM 594 C C . TYR A 1 78 ? 0.390 -6.931 -12.430 1.00 92.88 78 TYR A C 1
ATOM 596 O O . TYR A 1 78 ? -0.768 -7.164 -12.767 1.00 92.88 78 TYR A O 1
ATOM 604 N N . THR A 1 79 ? 1.241 -7.922 -12.161 1.00 92.88 79 THR A N 1
ATOM 605 C CA . THR A 1 79 ? 0.839 -9.334 -12.104 1.00 92.88 79 THR A CA 1
ATOM 606 C C . THR A 1 79 ? 0.897 -9.829 -10.661 1.00 92.88 79 THR A C 1
ATOM 608 O O . THR A 1 79 ? 1.970 -9.822 -10.047 1.00 92.88 79 THR A O 1
ATOM 611 N N . CYS A 1 80 ? -0.252 -10.258 -10.122 1.00 91.56 80 CYS A N 1
ATOM 612 C CA . CYS A 1 80 ? -0.362 -10.771 -8.755 1.00 91.56 80 CYS A CA 1
ATOM 613 C C . CYS A 1 80 ? 0.417 -12.083 -8.571 1.00 91.56 80 CYS A C 1
ATOM 615 O O . CYS A 1 80 ? 0.728 -12.775 -9.539 1.00 91.56 80 CYS A O 1
ATOM 617 N N . ARG A 1 81 ? 0.699 -12.450 -7.315 1.00 88.88 81 ARG A N 1
ATOM 618 C CA . ARG A 1 81 ? 1.466 -13.659 -6.972 1.00 88.88 81 ARG A CA 1
ATOM 619 C C . ARG A 1 81 ? 0.841 -14.948 -7.514 1.00 88.88 81 ARG A C 1
ATOM 621 O O . ARG 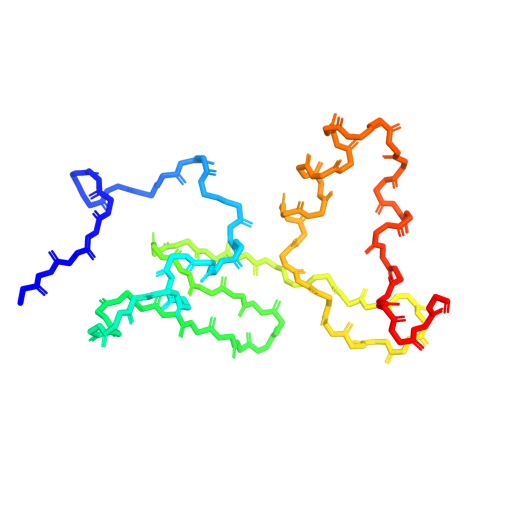A 1 81 ? 1.587 -15.816 -7.939 1.00 88.88 81 ARG A O 1
ATOM 628 N N . ASP A 1 82 ? -0.486 -15.046 -7.536 1.00 90.88 82 ASP A N 1
ATOM 629 C CA . ASP A 1 82 ? -1.199 -16.237 -8.028 1.00 90.88 82 ASP A CA 1
ATOM 630 C C . ASP A 1 82 ? -1.144 -16.386 -9.557 1.00 90.88 82 ASP A C 1
ATOM 632 O O . ASP A 1 82 ? -1.493 -17.426 -10.101 1.00 90.88 82 ASP A O 1
ATOM 636 N N . CYS A 1 83 ? -0.749 -15.325 -10.261 1.00 89.69 83 CYS A N 1
ATOM 637 C CA . CYS A 1 83 ? -0.705 -15.249 -11.719 1.00 89.69 83 CYS A CA 1
ATOM 638 C C . CYS A 1 83 ? 0.727 -15.158 -12.279 1.00 89.69 83 CYS A C 1
ATOM 640 O O . CYS A 1 83 ? 0.893 -14.980 -13.496 1.00 89.69 83 CYS A O 1
ATOM 642 N N . ARG A 1 84 ? 1.734 -15.207 -11.399 1.00 81.81 84 ARG A N 1
ATOM 643 C CA . ARG A 1 84 ? 3.160 -15.228 -11.743 1.00 81.81 84 ARG A CA 1
ATOM 644 C C . ARG A 1 84 ? 3.636 -16.638 -12.051 1.00 81.81 84 ARG A C 1
ATOM 646 O O . ARG A 1 84 ? 3.111 -17.586 -11.434 1.00 81.81 84 ARG A O 1
#